Protein AF-A0A6A3GG69-F1 (afdb_monomer)

Secondary structure (DSSP, 8-state):
-GGGPSPSSHHHHHHHHHHHHHTTSSPPPGGG---HHHHHHTTTTTTGGG-EEPPTTS-HHHHTTS-HHHHHHHHSSSSHHHHHHTT-EEEEEEGGGGGG--TTSTTT-----EEEEEEEETTTTEEEEEEEEETTT--EE-TTS-TT-

Mean predicted aligned error: 5.67 Å

Structure (mmCIF, N/CA/C/O backbone):
data_AF-A0A6A3GG69-F1
#
_entry.id   AF-A0A6A3GG69-F1
#
loop_
_atom_site.group_PDB
_atom_site.id
_atom_site.type_symbol
_atom_site.label_atom_id
_atom_site.label_alt_id
_atom_site.label_comp_id
_atom_site.label_asym_id
_atom_site.label_entity_id
_atom_site.label_seq_id
_atom_site.pdbx_PDB_ins_code
_atom_site.Cartn_x
_atom_site.Cartn_y
_atom_site.Cartn_z
_atom_site.occupancy
_atom_site.B_iso_or_equiv
_atom_site.auth_seq_id
_atom_site.auth_comp_id
_atom_site.auth_asym_id
_atom_site.auth_atom_id
_atom_site.pdbx_PDB_model_num
ATOM 1 N N . LEU A 1 1 ? 25.968 0.777 -24.032 1.00 45.31 1 LEU A N 1
ATOM 2 C CA . LEU A 1 1 ? 25.430 0.656 -22.654 1.00 45.31 1 LEU A CA 1
ATOM 3 C C . LEU A 1 1 ? 25.229 2.012 -21.958 1.00 45.31 1 LEU A C 1
ATOM 5 O O . LEU A 1 1 ? 24.221 2.155 -21.292 1.00 45.31 1 LEU A O 1
ATOM 9 N N . GLN A 1 2 ? 26.070 3.037 -22.176 1.00 42.53 2 GLN A N 1
ATOM 10 C CA . GLN A 1 2 ? 25.848 4.413 -21.663 1.00 42.53 2 GLN A CA 1
ATOM 11 C C . GLN A 1 2 ? 24.653 5.183 -22.273 1.00 42.53 2 GLN A C 1
ATOM 13 O O . GLN A 1 2 ? 24.274 6.223 -21.748 1.00 42.53 2 GLN A O 1
ATOM 18 N N . ALA A 1 3 ? 24.038 4.688 -23.352 1.00 46.94 3 ALA A N 1
ATOM 19 C CA . ALA A 1 3 ? 22.845 5.300 -23.953 1.00 46.94 3 ALA A CA 1
ATOM 20 C C . ALA A 1 3 ? 21.539 5.009 -23.180 1.00 46.94 3 ALA A C 1
ATOM 22 O O . ALA A 1 3 ? 20.493 5.532 -23.542 1.00 46.94 3 ALA A O 1
ATOM 23 N N . LEU A 1 4 ? 21.606 4.190 -22.124 1.00 54.34 4 LEU A N 1
ATOM 24 C CA . LEU A 1 4 ? 20.486 3.829 -21.246 1.00 54.34 4 LEU A CA 1
ATOM 25 C C . LEU A 1 4 ? 20.589 4.558 -19.888 1.00 54.34 4 LEU A C 1
ATOM 27 O O . LEU A 1 4 ? 20.236 4.003 -18.851 1.00 54.34 4 LEU A O 1
ATOM 31 N N . GLY A 1 5 ? 21.157 5.776 -19.883 1.00 54.53 5 GLY A N 1
ATOM 32 C CA . GLY A 1 5 ? 21.092 6.699 -18.737 1.00 54.53 5 GLY A CA 1
ATOM 33 C C . GLY A 1 5 ? 19.635 6.989 -18.343 1.00 54.53 5 GLY A C 1
ATOM 34 O O . GLY A 1 5 ? 18.747 6.727 -19.153 1.00 54.53 5 GLY A O 1
ATOM 35 N N . PRO A 1 6 ? 19.380 7.474 -17.111 1.00 70.31 6 PRO A N 1
ATOM 36 C CA . PRO A 1 6 ? 18.169 7.163 -16.355 1.00 70.31 6 PRO A CA 1
ATOM 37 C C . PRO A 1 6 ? 16.893 7.395 -17.162 1.00 70.31 6 PRO A C 1
ATOM 39 O O . PRO A 1 6 ? 16.750 8.415 -17.842 1.00 70.31 6 PRO A O 1
ATOM 42 N N . TYR A 1 7 ? 15.982 6.425 -17.070 1.00 80.25 7 TYR A N 1
ATOM 43 C CA . TYR A 1 7 ? 14.640 6.514 -17.632 1.00 80.25 7 TYR A CA 1
ATOM 44 C C . TYR A 1 7 ? 14.021 7.865 -17.258 1.00 80.25 7 TYR A C 1
ATOM 46 O O . TYR A 1 7 ? 14.054 8.271 -16.098 1.00 80.25 7 TYR A O 1
ATOM 54 N N . LYS A 1 8 ? 13.515 8.587 -18.260 1.00 85.06 8 LYS A N 1
ATOM 55 C CA . LYS A 1 8 ? 12.990 9.955 -18.097 1.00 85.06 8 LYS A CA 1
ATOM 56 C C . LYS A 1 8 ? 11.503 9.979 -17.763 1.00 85.06 8 LYS A C 1
ATOM 58 O O . LYS A 1 8 ? 10.974 11.025 -17.408 1.00 85.06 8 LYS A O 1
ATOM 63 N N . SER A 1 9 ? 10.843 8.842 -17.937 1.00 86.56 9 SER A N 1
ATOM 64 C CA . SER A 1 9 ? 9.427 8.641 -17.669 1.00 86.56 9 SER A CA 1
ATOM 65 C C . SER A 1 9 ? 9.131 7.157 -17.448 1.00 86.56 9 SER A C 1
ATOM 67 O O . SER A 1 9 ? 9.943 6.296 -17.821 1.00 86.56 9 SER A O 1
ATOM 69 N N . LEU A 1 10 ? 7.961 6.856 -16.884 1.00 84.31 10 LEU A N 1
ATOM 70 C CA . LEU A 1 10 ? 7.481 5.484 -16.715 1.00 84.31 10 LEU A CA 1
ATOM 71 C C . LEU A 1 10 ? 7.367 4.760 -18.066 1.00 84.31 10 LEU A C 1
ATOM 73 O O . LEU A 1 10 ? 7.748 3.599 -18.181 1.00 84.31 10 LEU A O 1
ATOM 77 N N . GLU A 1 11 ? 6.943 5.460 -19.117 1.00 87.00 11 GLU A N 1
ATOM 78 C CA . GLU A 1 11 ? 6.837 4.919 -20.477 1.00 87.00 11 GLU A CA 1
ATOM 79 C C . GLU A 1 11 ? 8.211 4.519 -21.018 1.00 87.00 11 GLU A C 1
ATOM 81 O O . GLU A 1 11 ? 8.370 3.442 -21.592 1.00 87.00 11 GLU A O 1
ATOM 86 N N . SER A 1 12 ? 9.237 5.349 -20.790 1.00 87.62 12 SER A N 1
ATOM 87 C CA . SER A 1 12 ? 10.602 5.023 -21.218 1.00 87.62 12 SER A CA 1
ATOM 88 C C . SER A 1 12 ? 11.175 3.804 -20.488 1.00 87.62 12 SER A C 1
ATOM 90 O O . SER A 1 12 ? 11.988 3.079 -21.059 1.00 87.62 12 SER A O 1
ATOM 92 N N . PHE A 1 13 ? 10.736 3.556 -19.249 1.00 86.56 13 PHE A N 1
ATOM 93 C CA . PHE A 1 13 ? 11.069 2.350 -18.492 1.00 86.56 13 PHE A CA 1
ATOM 94 C C . PHE A 1 13 ? 10.323 1.120 -19.024 1.00 86.56 13 PHE A C 1
ATOM 96 O O . PHE A 1 13 ? 10.926 0.061 -19.208 1.00 86.56 13 PHE A O 1
ATOM 103 N N . LYS A 1 14 ? 9.030 1.273 -19.333 1.00 88.56 14 LYS A N 1
ATOM 104 C CA . LYS A 1 14 ? 8.166 0.202 -19.841 1.00 88.56 14 LYS A CA 1
ATOM 105 C C . LYS A 1 14 ? 8.591 -0.305 -21.223 1.00 88.56 14 LYS A C 1
ATOM 107 O O . LYS A 1 14 ? 8.558 -1.510 -21.453 1.00 88.56 14 LYS A O 1
ATOM 112 N N . ALA A 1 15 ? 9.097 0.573 -22.091 1.00 87.69 15 ALA A N 1
ATOM 113 C CA . ALA A 1 15 ? 9.476 0.237 -23.468 1.00 87.69 15 ALA A CA 1
ATOM 114 C C . ALA A 1 15 ? 10.430 -0.970 -23.593 1.00 87.69 15 ALA A C 1
ATOM 116 O O . ALA A 1 15 ? 10.354 -1.731 -24.557 1.00 87.69 15 ALA A O 1
ATOM 117 N N . GLY A 1 16 ? 11.328 -1.167 -22.619 1.00 86.75 16 GLY A N 1
ATOM 118 C CA . GLY A 1 16 ? 12.214 -2.333 -22.599 1.00 86.75 16 GLY A CA 1
ATOM 119 C C . GLY A 1 16 ? 11.467 -3.651 -22.377 1.00 86.75 16 GLY A C 1
ATOM 120 O O . GLY A 1 16 ? 11.809 -4.658 -22.990 1.00 86.75 16 GLY A O 1
ATOM 121 N N . TYR A 1 17 ? 10.434 -3.640 -21.535 1.00 90.50 17 TYR A N 1
ATOM 122 C CA . TYR A 1 17 ? 9.596 -4.805 -21.269 1.00 90.50 17 TYR A CA 1
ATOM 123 C C . TYR A 1 17 ? 8.605 -5.064 -22.402 1.00 90.50 17 TYR A C 1
ATOM 125 O O . TYR A 1 17 ? 8.432 -6.221 -22.770 1.00 90.50 17 TYR A O 1
ATOM 133 N N . ASP A 1 18 ? 8.047 -4.015 -23.013 1.00 90.56 18 ASP A N 1
ATOM 134 C CA . ASP A 1 18 ? 7.172 -4.146 -24.187 1.00 90.56 18 ASP A CA 1
ATOM 135 C C . ASP A 1 18 ? 7.898 -4.862 -25.340 1.00 90.56 18 ASP A C 1
ATOM 137 O O . ASP A 1 18 ? 7.343 -5.741 -25.994 1.00 90.56 18 ASP A O 1
ATOM 141 N N . ALA A 1 19 ? 9.185 -4.560 -25.556 1.00 91.12 19 ALA A N 1
ATOM 142 C CA . ALA A 1 19 ? 9.990 -5.239 -26.572 1.00 91.12 19 ALA A CA 1
ATOM 143 C C . ALA A 1 19 ? 10.211 -6.736 -26.275 1.00 91.12 19 ALA A C 1
ATOM 145 O O . ALA A 1 19 ? 10.261 -7.547 -27.201 1.00 91.12 19 ALA A O 1
ATOM 146 N N . LEU A 1 20 ? 10.358 -7.109 -24.998 1.00 92.69 20 LEU A N 1
ATOM 147 C CA . LEU A 1 20 ? 10.515 -8.506 -24.579 1.00 92.69 20 LEU A CA 1
ATOM 148 C C . LEU A 1 20 ? 9.192 -9.276 -24.675 1.00 92.69 20 LEU A C 1
ATOM 150 O O . LEU A 1 20 ? 9.190 -10.431 -25.101 1.00 92.69 20 LEU A O 1
ATOM 154 N N . GLU A 1 21 ? 8.085 -8.631 -24.313 1.00 94.12 21 GLU A N 1
ATOM 155 C CA . GLU A 1 21 ? 6.732 -9.178 -24.422 1.00 94.12 21 GLU A CA 1
ATOM 156 C C . GLU A 1 21 ? 6.342 -9.403 -25.888 1.00 94.12 21 GLU A C 1
ATOM 158 O O . GLU A 1 21 ? 5.977 -10.515 -26.263 1.00 94.12 21 GLU A O 1
ATOM 163 N N . SER A 1 22 ? 6.587 -8.421 -26.760 1.00 93.38 22 SER A N 1
ATOM 164 C CA . SER A 1 22 ? 6.353 -8.546 -28.205 1.00 93.38 22 SER A CA 1
ATOM 165 C C . SER A 1 22 ? 7.219 -9.624 -28.873 1.00 93.38 22 SER A C 1
ATOM 167 O O . SER A 1 22 ? 6.849 -10.169 -29.913 1.00 93.38 22 SER A O 1
ATOM 169 N N . ALA A 1 23 ? 8.371 -9.956 -28.283 1.00 95.50 23 ALA A N 1
ATOM 170 C CA . ALA A 1 23 ? 9.219 -11.067 -28.713 1.00 95.50 23 ALA A CA 1
ATOM 171 C C . ALA A 1 23 ? 8.781 -12.433 -28.141 1.00 95.50 23 ALA A C 1
ATOM 173 O O . ALA A 1 23 ? 9.420 -13.445 -28.432 1.00 95.50 23 ALA A O 1
ATOM 174 N N . GLY A 1 24 ? 7.721 -12.475 -27.326 1.00 95.06 24 GLY A N 1
ATOM 175 C CA . GLY A 1 24 ? 7.209 -13.683 -26.676 1.00 95.06 24 GLY A CA 1
ATOM 176 C C . GLY A 1 24 ? 8.134 -14.244 -25.594 1.00 95.06 24 GLY A C 1
ATOM 177 O O . GLY A 1 24 ? 8.093 -15.442 -25.319 1.00 95.06 24 GLY A O 1
ATOM 178 N N . LEU A 1 25 ? 9.015 -13.415 -25.022 1.00 95.44 25 LEU A N 1
ATOM 179 C CA . LEU A 1 25 ? 10.011 -13.856 -24.039 1.00 95.44 25 LEU A CA 1
ATOM 180 C C . LEU A 1 25 ? 9.502 -13.783 -22.599 1.00 95.44 25 LEU A C 1
ATOM 182 O O . LEU A 1 25 ? 9.971 -14.543 -21.752 1.00 95.44 25 LEU A O 1
ATOM 186 N N . ILE A 1 26 ? 8.585 -12.858 -22.320 1.00 93.06 26 ILE A N 1
ATOM 187 C CA . ILE A 1 26 ? 7.971 -12.648 -21.006 1.00 93.06 26 ILE A CA 1
ATOM 188 C C . ILE A 1 26 ? 6.504 -12.252 -21.173 1.00 93.06 26 ILE A C 1
ATOM 190 O O . ILE A 1 26 ? 6.129 -11.705 -22.207 1.00 93.06 26 ILE A O 1
ATOM 194 N N . ASP A 1 27 ? 5.711 -12.446 -20.123 1.00 91.38 27 ASP A N 1
ATOM 195 C CA . ASP A 1 27 ? 4.413 -11.785 -19.991 1.00 91.38 27 ASP A CA 1
ATOM 196 C C . ASP A 1 27 ? 4.592 -10.330 -19.531 1.00 91.38 27 ASP A C 1
ATOM 198 O O . ASP A 1 27 ? 5.618 -9.971 -18.937 1.00 91.38 27 ASP A O 1
ATOM 202 N N . THR A 1 28 ? 3.568 -9.495 -19.744 1.00 88.12 28 THR A N 1
ATOM 203 C CA . THR A 1 28 ? 3.545 -8.127 -19.206 1.00 88.12 28 THR A CA 1
ATOM 204 C C . THR A 1 28 ? 3.681 -8.171 -17.676 1.00 88.12 28 THR A C 1
ATOM 206 O O . THR A 1 28 ? 2.841 -8.780 -17.006 1.00 88.12 28 THR A O 1
ATOM 209 N N . PRO A 1 29 ? 4.704 -7.523 -17.083 1.00 88.19 29 PRO A N 1
ATOM 210 C CA . PRO A 1 29 ? 4.850 -7.475 -15.635 1.00 88.19 29 PRO A CA 1
ATOM 211 C C . PRO A 1 29 ? 3.620 -6.875 -14.953 1.00 88.19 29 PRO A C 1
ATOM 213 O O . PRO A 1 29 ? 3.231 -5.746 -15.249 1.00 88.19 29 PRO A O 1
ATOM 216 N N . GLN A 1 30 ? 3.078 -7.583 -13.957 1.00 85.88 30 GLN A N 1
ATOM 217 C CA . GLN A 1 30 ? 1.968 -7.086 -13.130 1.00 85.88 30 GLN A CA 1
ATOM 218 C C . GLN A 1 30 ? 2.277 -5.731 -12.480 1.00 85.88 30 GLN A C 1
ATOM 220 O O . GLN A 1 30 ? 1.373 -4.951 -12.235 1.00 85.88 30 GLN A O 1
ATOM 225 N N . ALA A 1 31 ? 3.552 -5.411 -12.243 1.00 84.38 31 ALA A N 1
ATOM 226 C CA . ALA A 1 31 ? 3.969 -4.130 -11.675 1.00 84.38 31 ALA A CA 1
ATOM 227 C C . ALA A 1 31 ? 3.695 -2.905 -12.575 1.00 84.38 31 ALA A C 1
ATOM 229 O O . ALA A 1 31 ? 3.930 -1.789 -12.129 1.00 84.38 31 ALA A O 1
ATOM 230 N N . PHE A 1 32 ? 3.254 -3.091 -13.826 1.00 88.50 32 PHE A N 1
ATOM 231 C CA . PHE A 1 32 ? 2.808 -1.992 -14.693 1.00 88.50 32 PHE A CA 1
ATOM 232 C C . PHE A 1 32 ? 1.321 -1.674 -14.583 1.00 88.50 32 PHE A C 1
ATOM 234 O O . PHE A 1 32 ? 0.880 -0.667 -15.136 1.00 88.50 32 PHE A O 1
ATOM 241 N N . ASP A 1 33 ? 0.554 -2.520 -13.903 1.00 90.19 33 ASP A N 1
ATOM 242 C CA . ASP A 1 33 ? -0.796 -2.187 -13.488 1.00 90.19 33 ASP A CA 1
ATOM 243 C C . ASP A 1 33 ? -0.711 -1.445 -12.146 1.00 90.19 33 ASP A C 1
ATOM 245 O O . ASP A 1 33 ? -0.458 -2.039 -11.095 1.00 90.19 33 ASP A O 1
ATOM 249 N N . ASN A 1 34 ? -0.871 -0.123 -12.212 1.00 88.44 34 ASN A N 1
ATOM 250 C CA . ASN A 1 34 ? -0.765 0.777 -11.064 1.00 88.44 34 ASN A CA 1
ATOM 251 C C . ASN A 1 34 ? -2.068 0.858 -10.247 1.00 88.44 34 ASN A C 1
ATOM 253 O O . ASN A 1 34 ? -2.202 1.761 -9.426 1.00 88.44 34 ASN A O 1
ATOM 257 N N . SER A 1 35 ? -3.037 -0.028 -10.491 1.00 94.06 35 SER A N 1
ATOM 258 C CA . SER A 1 35 ? -4.278 -0.070 -9.721 1.00 94.06 35 SER A CA 1
ATOM 259 C C . SER A 1 35 ? -4.060 -0.580 -8.293 1.00 94.06 35 SER A C 1
ATOM 261 O O . SER A 1 35 ? -3.203 -1.434 -8.026 1.00 94.06 35 SER A O 1
ATOM 263 N N . ASP A 1 36 ? -4.888 -0.085 -7.375 1.00 95.12 36 ASP A N 1
ATOM 264 C CA . ASP A 1 36 ? -4.945 -0.548 -5.988 1.00 95.12 36 ASP A CA 1
ATOM 265 C C . ASP A 1 36 ? -5.326 -2.034 -5.919 1.00 95.12 36 ASP A C 1
ATOM 267 O O . ASP A 1 36 ? -4.780 -2.796 -5.117 1.00 95.12 36 ASP A O 1
ATOM 271 N N . GLU A 1 37 ? -6.211 -2.470 -6.814 1.00 95.31 37 GLU A N 1
ATOM 272 C CA . GLU A 1 37 ? -6.658 -3.849 -6.963 1.00 95.31 37 GLU A CA 1
ATOM 273 C C . GLU A 1 37 ? -5.492 -4.784 -7.282 1.00 95.31 37 GLU A C 1
ATOM 275 O O . GLU A 1 37 ? -5.298 -5.802 -6.608 1.00 95.31 37 GLU A O 1
ATOM 280 N N . ASN A 1 38 ? -4.674 -4.435 -8.279 1.00 94.06 38 ASN A N 1
ATOM 281 C CA . ASN A 1 38 ? -3.494 -5.219 -8.617 1.00 94.06 38 ASN A CA 1
ATOM 282 C C . ASN A 1 38 ? -2.451 -5.160 -7.495 1.00 94.06 38 ASN A C 1
ATOM 284 O O . ASN A 1 38 ? -1.901 -6.195 -7.104 1.00 94.06 38 ASN A O 1
ATOM 288 N N . PHE A 1 39 ? -2.220 -3.980 -6.910 1.00 93.44 39 PHE A N 1
ATOM 289 C CA . PHE A 1 39 ? -1.302 -3.828 -5.786 1.00 93.44 39 PHE A CA 1
ATOM 290 C C . PHE A 1 39 ? -1.688 -4.754 -4.624 1.00 93.44 39 PHE A C 1
ATOM 292 O O . PHE A 1 39 ? -0.837 -5.486 -4.104 1.00 93.44 39 PHE A O 1
ATOM 299 N N . GLY A 1 40 ? -2.961 -4.799 -4.241 1.00 94.12 40 GLY A N 1
ATOM 300 C CA . GLY A 1 40 ? -3.465 -5.724 -3.234 1.00 94.12 40 GLY A CA 1
ATOM 301 C C . GLY A 1 40 ? -3.373 -7.194 -3.662 1.00 94.12 40 GLY A C 1
ATOM 302 O O . GLY A 1 40 ? -2.829 -8.016 -2.918 1.00 94.12 40 GLY A O 1
ATOM 303 N N . ALA A 1 41 ? -3.772 -7.540 -4.889 1.00 92.44 41 ALA A N 1
ATOM 304 C CA . ALA A 1 41 ? -3.699 -8.908 -5.415 1.00 92.44 41 ALA A CA 1
ATOM 305 C C . ALA A 1 41 ? -2.270 -9.486 -5.406 1.00 92.44 41 ALA A C 1
ATOM 307 O O . ALA A 1 41 ? -2.063 -10.663 -5.085 1.00 92.44 41 ALA A O 1
ATOM 308 N N . MET A 1 42 ? -1.248 -8.659 -5.654 1.00 91.06 42 MET A N 1
ATOM 309 C CA . MET A 1 42 ? 0.158 -9.076 -5.574 1.00 91.06 42 MET A CA 1
ATOM 310 C C . MET A 1 42 ? 0.562 -9.596 -4.179 1.00 91.06 42 MET A C 1
ATOM 312 O O . MET A 1 42 ? 1.532 -10.358 -4.072 1.00 91.06 42 MET A O 1
ATOM 316 N N . ARG A 1 43 ? -0.170 -9.232 -3.112 1.00 91.25 43 ARG A N 1
ATOM 317 C CA . ARG A 1 43 ? 0.032 -9.739 -1.739 1.00 91.25 43 ARG A CA 1
ATOM 318 C C . ARG A 1 43 ? -0.623 -11.089 -1.492 1.00 91.25 43 ARG A C 1
ATOM 320 O O . ARG A 1 43 ? -0.333 -11.698 -0.475 1.00 91.25 43 ARG A O 1
ATOM 327 N N . LEU A 1 44 ? -1.462 -11.578 -2.393 1.00 88.38 44 LEU A N 1
ATOM 328 C CA . LEU A 1 44 ? -2.020 -12.928 -2.315 1.00 88.38 44 LEU A CA 1
ATOM 329 C C . LEU A 1 44 ? -1.248 -13.913 -3.201 1.00 88.38 44 LEU A C 1
ATOM 331 O O . LEU A 1 44 ? -1.237 -15.109 -2.929 1.00 88.38 44 LEU A O 1
ATOM 335 N N . GLY A 1 45 ? -0.568 -13.408 -4.234 1.00 82.62 45 GLY A N 1
ATOM 336 C CA . GLY A 1 45 ? 0.289 -14.195 -5.118 1.00 82.62 45 GLY A CA 1
ATOM 337 C C . GLY A 1 45 ? 1.774 -14.101 -4.760 1.00 82.62 45 GLY A C 1
ATOM 338 O O . GLY A 1 45 ? 2.247 -14.631 -3.756 1.00 82.62 45 GLY A O 1
ATOM 339 N N . ILE A 1 46 ? 2.526 -13.410 -5.620 1.00 69.12 46 ILE A N 1
ATOM 340 C CA . ILE A 1 46 ? 3.999 -13.422 -5.680 1.00 69.12 46 ILE A CA 1
ATOM 341 C C . ILE A 1 46 ? 4.662 -12.959 -4.364 1.00 69.12 46 ILE A C 1
ATOM 343 O O . ILE A 1 46 ? 5.785 -13.366 -4.065 1.00 69.12 46 ILE A O 1
ATOM 347 N N . ARG A 1 47 ? 3.988 -12.126 -3.553 1.00 66.94 47 ARG A N 1
ATOM 348 C CA . ARG A 1 47 ? 4.541 -11.520 -2.323 1.00 66.94 47 ARG A CA 1
ATOM 349 C C . ARG A 1 47 ? 3.818 -11.933 -1.031 1.00 66.94 47 ARG A C 1
ATOM 351 O O . ARG A 1 47 ? 3.999 -11.279 -0.003 1.00 66.94 47 ARG A O 1
ATOM 358 N N . GLY A 1 48 ? 3.002 -12.991 -1.053 1.00 62.31 48 GLY A N 1
ATOM 359 C CA . GLY A 1 48 ? 2.028 -13.262 0.015 1.00 62.31 48 GLY A CA 1
ATOM 360 C C . GLY A 1 48 ? 2.511 -13.882 1.321 1.00 62.31 48 GLY A C 1
ATOM 361 O O . GLY 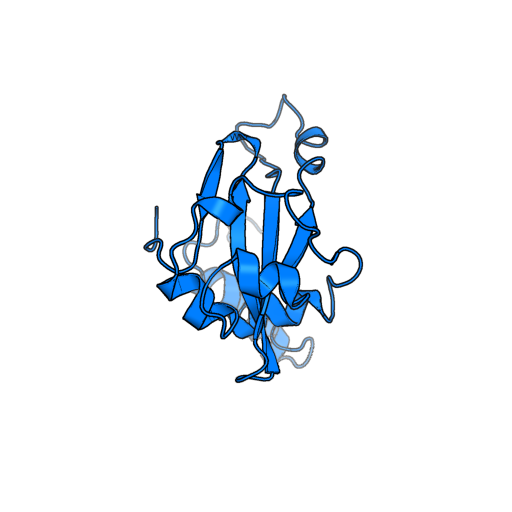A 1 48 ? 1.730 -14.019 2.257 1.00 62.31 48 GLY A O 1
ATOM 362 N N . TYR A 1 49 ? 3.800 -14.178 1.469 1.00 67.25 49 TYR A N 1
ATOM 363 C CA . TYR A 1 49 ? 4.307 -14.898 2.647 1.00 67.25 49 TYR A CA 1
ATOM 364 C C . TYR A 1 49 ? 4.391 -14.080 3.950 1.00 67.25 49 TYR A C 1
ATOM 366 O O . TYR A 1 49 ? 4.872 -14.595 4.958 1.00 67.25 49 TYR A O 1
ATOM 374 N N . LYS A 1 50 ? 3.982 -12.804 3.953 1.00 82.00 50 LYS A N 1
ATOM 375 C CA . LYS A 1 50 ? 4.114 -11.907 5.118 1.00 82.00 50 LYS A CA 1
ATOM 376 C C . LYS A 1 50 ? 2.828 -11.203 5.544 1.00 82.00 50 LYS A C 1
ATOM 378 O O . LYS A 1 50 ? 2.889 -10.363 6.437 1.00 82.00 50 LYS A O 1
ATOM 383 N N . LEU A 1 51 ? 1.692 -11.524 4.926 1.00 91.81 51 LEU A N 1
ATOM 384 C CA . LEU A 1 51 ? 0.417 -10.931 5.311 1.00 91.81 51 LEU A CA 1
ATOM 385 C C . LEU A 1 51 ? -0.041 -11.527 6.652 1.00 91.81 51 LEU A C 1
ATOM 387 O O . LEU A 1 51 ? -0.123 -12.747 6.795 1.00 91.81 51 LEU A O 1
ATOM 391 N N . LYS A 1 52 ? -0.300 -10.674 7.643 1.00 94.94 52 LYS A N 1
ATOM 392 C CA . LYS A 1 52 ? -0.784 -11.069 8.972 1.00 94.94 52 LYS A CA 1
ATOM 393 C C . LYS A 1 52 ? -2.088 -10.358 9.275 1.00 94.94 52 LYS A C 1
ATOM 395 O O . LYS A 1 52 ? -2.255 -9.210 8.889 1.00 94.94 52 LYS A O 1
ATOM 400 N N . LEU A 1 53 ? -2.990 -11.032 9.975 1.00 96.62 53 LEU A N 1
ATOM 401 C CA . LEU A 1 53 ? -4.206 -10.408 10.479 1.00 96.62 53 LEU A CA 1
ATOM 402 C C . LEU A 1 53 ? -3.852 -9.385 11.567 1.00 96.62 53 LEU A C 1
ATOM 404 O O . LEU A 1 53 ? -3.051 -9.694 12.451 1.00 96.62 53 LEU A O 1
ATOM 408 N N . VAL A 1 54 ? -4.447 -8.196 11.500 1.00 97.75 54 VAL A N 1
ATOM 409 C CA . VAL A 1 54 ? -4.307 -7.162 12.531 1.00 97.75 54 VAL A CA 1
ATOM 410 C C . VAL A 1 54 ? -5.216 -7.487 13.711 1.00 97.75 54 VAL A C 1
ATOM 412 O O . VAL A 1 54 ? -6.410 -7.732 13.538 1.00 97.75 54 VAL A O 1
ATOM 415 N N . ASN A 1 55 ? -4.655 -7.460 14.921 1.00 94.88 55 ASN A N 1
ATOM 416 C CA . ASN A 1 55 ? -5.430 -7.602 16.148 1.00 94.88 55 ASN A CA 1
ATOM 417 C C . ASN A 1 55 ? -5.840 -6.237 16.710 1.00 94.88 55 ASN A C 1
ATOM 419 O O . ASN A 1 55 ? -5.231 -5.204 16.426 1.00 94.88 55 ASN A O 1
ATOM 423 N N . SER A 1 56 ? -6.866 -6.245 17.562 1.00 92.38 56 SER A N 1
ATOM 424 C CA . SER A 1 56 ? -7.334 -5.040 18.250 1.00 92.38 56 SER A CA 1
ATOM 425 C C . SER A 1 56 ? -6.185 -4.336 18.982 1.00 92.38 56 SER A C 1
ATOM 427 O O . SER A 1 56 ? -5.447 -4.973 19.737 1.00 92.38 56 SER A O 1
ATOM 429 N N . ARG A 1 57 ? -6.068 -3.016 18.774 1.00 87.06 57 ARG A N 1
ATOM 430 C CA . ARG A 1 57 ? -5.082 -2.110 19.401 1.00 87.06 57 ARG A CA 1
ATOM 431 C C . ARG A 1 57 ? -3.610 -2.366 19.059 1.00 87.06 57 ARG A C 1
ATOM 433 O O . ARG A 1 57 ? -2.743 -1.726 19.642 1.00 87.06 57 ARG A O 1
ATOM 440 N N . GLU A 1 58 ? -3.306 -3.277 18.136 1.00 91.56 58 GLU A N 1
ATOM 441 C CA . GLU A 1 58 ? -1.918 -3.567 17.747 1.00 91.56 58 GLU A CA 1
ATOM 442 C C . GLU A 1 58 ? -1.298 -2.417 16.933 1.00 91.56 58 GLU A C 1
ATOM 444 O O . GLU A 1 58 ? -0.116 -2.121 17.079 1.00 91.56 58 GLU A O 1
ATOM 449 N N . TRP A 1 59 ? -2.116 -1.738 16.122 1.00 95.38 59 TRP A N 1
ATOM 450 C CA . TRP A 1 59 ? -1.677 -0.758 15.124 1.00 95.38 59 TRP A CA 1
ATOM 451 C C . TRP A 1 59 ? -2.466 0.556 15.193 1.00 95.38 59 TRP A C 1
ATOM 453 O O . TRP A 1 59 ? -2.797 1.128 14.159 1.00 95.38 59 TRP A O 1
ATOM 463 N N . SER A 1 60 ? -2.758 1.034 16.412 1.00 94.00 60 SER A N 1
ATOM 464 C CA . SER A 1 60 ? -3.499 2.289 16.642 1.00 94.00 60 SER A CA 1
ATOM 465 C C . SER A 1 60 ? -2.965 3.467 15.824 1.00 94.00 60 SER A C 1
ATOM 467 O O . SER A 1 60 ? -3.727 4.246 15.270 1.00 94.00 60 SER A O 1
ATOM 469 N N . ASP A 1 61 ? -1.646 3.563 15.682 1.00 92.81 61 ASP A N 1
ATOM 470 C CA . ASP A 1 61 ? -1.013 4.429 14.692 1.00 92.81 61 ASP A CA 1
ATOM 471 C C . ASP A 1 61 ? -0.483 3.551 13.533 1.00 92.81 61 ASP A C 1
ATOM 473 O O . ASP A 1 61 ? 0.401 2.715 13.773 1.00 92.81 61 ASP A O 1
ATOM 477 N N . PRO A 1 62 ? -0.986 3.707 12.290 1.00 95.19 62 PRO A N 1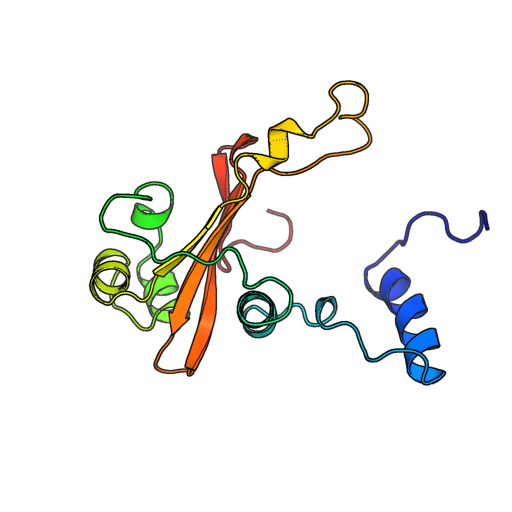
ATOM 478 C CA . PRO A 1 62 ? -1.817 4.824 11.818 1.00 95.19 62 PRO A CA 1
ATOM 479 C C . PRO A 1 62 ? -3.333 4.562 11.791 1.00 95.19 62 PRO A C 1
ATOM 481 O O . PRO A 1 62 ? -4.088 5.452 11.400 1.00 95.19 62 PRO A O 1
ATOM 484 N N . LEU A 1 63 ? -3.794 3.359 12.145 1.00 97.25 63 LEU A N 1
ATOM 485 C CA . LEU A 1 63 ? -5.152 2.912 11.813 1.00 97.25 63 LEU A CA 1
ATOM 486 C C . LEU A 1 63 ? -6.263 3.765 12.442 1.00 97.25 63 LEU A C 1
ATOM 488 O O . LEU A 1 63 ? -7.246 4.052 11.765 1.00 97.25 63 LEU A O 1
ATOM 492 N N . ASP A 1 64 ? -6.089 4.236 13.677 1.00 95.12 64 ASP A N 1
ATOM 493 C CA . ASP A 1 64 ? -7.103 5.017 14.403 1.00 95.12 64 ASP A CA 1
ATOM 494 C C . ASP A 1 64 ? -7.291 6.430 13.811 1.00 95.12 64 ASP A C 1
ATOM 496 O O . ASP A 1 64 ? -8.227 7.140 14.177 1.00 95.12 64 ASP A O 1
ATOM 500 N N . SER A 1 65 ? -6.395 6.858 12.912 1.00 94.25 65 SER A N 1
ATOM 501 C CA . SER A 1 65 ? -6.435 8.172 12.255 1.00 94.25 65 SER A CA 1
ATOM 502 C C . SER A 1 65 ? -7.092 8.161 10.873 1.00 94.25 65 SER A C 1
ATOM 504 O O . SER A 1 65 ? -7.308 9.225 10.293 1.00 94.25 65 SER A O 1
ATOM 506 N N . LEU A 1 66 ? -7.409 6.975 10.344 1.00 96.62 66 LEU A N 1
ATOM 507 C CA . LEU A 1 66 ? -8.021 6.831 9.027 1.00 96.62 66 LEU A CA 1
ATOM 508 C C . LEU A 1 66 ? -9.459 7.353 9.040 1.00 96.62 66 LEU A C 1
ATOM 510 O O . LEU A 1 66 ? -10.209 7.129 9.989 1.00 96.62 66 LEU A O 1
ATOM 514 N N . CYS A 1 67 ? -9.854 8.036 7.968 1.00 96.62 67 CYS A N 1
ATOM 515 C CA . CYS A 1 67 ? -11.212 8.537 7.833 1.00 96.62 67 CYS A CA 1
ATOM 516 C C . CYS A 1 67 ? -12.200 7.386 7.552 1.00 96.62 67 CYS A C 1
ATOM 518 O O . CYS A 1 67 ? -11.889 6.416 6.854 1.00 96.62 67 CYS A O 1
ATOM 520 N N . ASP A 1 68 ? -13.427 7.509 8.062 1.00 97.44 68 ASP A N 1
ATOM 521 C CA . ASP A 1 68 ? -14.457 6.478 7.877 1.00 97.44 68 ASP A CA 1
ATOM 522 C C . ASP A 1 68 ? -14.841 6.291 6.397 1.00 97.44 68 ASP A C 1
ATOM 524 O O . ASP A 1 68 ? -15.233 5.196 6.001 1.00 97.44 68 ASP A O 1
ATOM 528 N N . SER A 1 69 ? -14.705 7.325 5.552 1.00 97.38 69 SER A N 1
ATOM 529 C CA . SER A 1 69 ? -14.964 7.222 4.107 1.00 97.38 69 SER A CA 1
ATOM 530 C C . SER A 1 69 ? -13.977 6.296 3.405 1.00 97.38 69 SER A C 1
ATOM 532 O O . SER A 1 69 ? -14.405 5.431 2.639 1.00 97.38 69 SER A O 1
ATOM 534 N N . LEU A 1 70 ? -12.683 6.429 3.706 1.00 97.88 70 LEU A N 1
ATOM 535 C CA . LEU A 1 70 ? -11.644 5.539 3.196 1.00 97.88 70 LEU A CA 1
ATOM 536 C C . LEU A 1 70 ? -11.884 4.109 3.675 1.00 97.88 70 LEU A C 1
ATOM 538 O O . LEU A 1 70 ? -11.808 3.170 2.886 1.00 97.88 70 LEU A O 1
ATOM 542 N N . VAL A 1 71 ? -12.206 3.930 4.958 1.00 98.12 71 VAL A N 1
ATOM 543 C CA . VAL A 1 71 ? -12.474 2.598 5.514 1.00 98.12 71 VAL A CA 1
ATOM 544 C C . VAL A 1 71 ? -13.697 1.970 4.849 1.00 98.12 71 VAL A C 1
ATOM 546 O O . VAL A 1 71 ? -13.653 0.801 4.473 1.00 98.12 71 VAL A O 1
ATOM 549 N N . LEU A 1 72 ? -14.768 2.732 4.635 1.00 98.06 72 LEU A N 1
ATOM 550 C CA . LEU A 1 72 ? -15.945 2.239 3.930 1.00 98.06 72 LEU A CA 1
ATOM 551 C C . LEU A 1 72 ? -15.603 1.800 2.506 1.00 98.06 72 LEU A C 1
ATOM 553 O O . LEU A 1 72 ? -16.014 0.719 2.090 1.00 98.06 72 LEU A O 1
ATOM 557 N N . GLU A 1 73 ? -14.822 2.595 1.780 1.00 97.62 73 GLU A N 1
ATOM 558 C CA . GLU A 1 7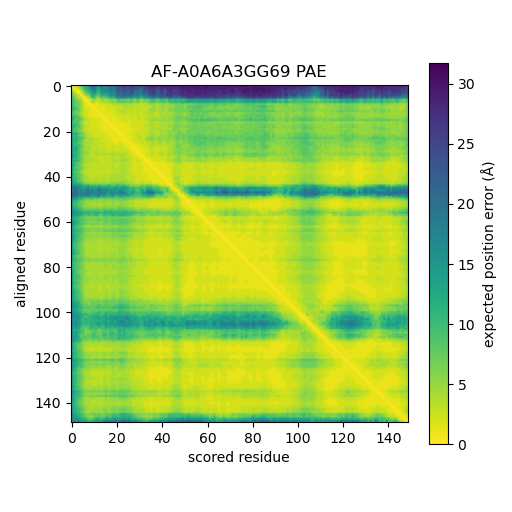3 ? -14.413 2.267 0.417 1.00 97.62 73 GLU A CA 1
ATOM 559 C C . GLU A 1 73 ? -13.510 1.023 0.365 1.00 97.62 73 GLU A C 1
ATOM 561 O O . GLU A 1 73 ? -13.745 0.113 -0.431 1.00 97.62 73 GLU A O 1
ATOM 566 N N . GLN A 1 74 ? -12.495 0.953 1.229 1.00 97.94 74 GLN A N 1
ATOM 567 C CA . GLN A 1 74 ? -11.465 -0.087 1.171 1.00 97.94 74 GLN A CA 1
ATOM 568 C C . GLN A 1 74 ? -11.861 -1.378 1.887 1.00 97.94 74 GLN A C 1
ATOM 570 O O . GLN A 1 74 ? -11.435 -2.453 1.477 1.00 97.94 74 GLN A O 1
ATOM 575 N N . CYS A 1 75 ? -12.682 -1.307 2.934 1.00 98.19 75 CYS A N 1
ATOM 576 C CA . CYS A 1 75 ? -13.061 -2.453 3.765 1.00 98.19 75 CYS A CA 1
ATOM 577 C C . CYS A 1 75 ? -14.522 -2.881 3.621 1.00 98.19 75 CYS A C 1
ATOM 579 O O . CYS A 1 75 ? -14.868 -3.973 4.083 1.00 98.19 75 CYS A O 1
ATOM 581 N N . ASN A 1 76 ? -15.383 -2.038 3.037 1.00 98.25 76 ASN A N 1
ATOM 582 C CA . ASN A 1 76 ? -16.838 -2.182 3.128 1.00 98.25 76 ASN A CA 1
ATOM 583 C C . ASN A 1 76 ? -17.306 -2.281 4.597 1.00 98.25 76 ASN A C 1
ATOM 585 O O . ASN A 1 76 ? -18.018 -3.205 4.992 1.00 98.25 76 ASN A O 1
ATOM 589 N N . GLU A 1 77 ? -16.828 -1.353 5.431 1.00 98.25 77 GLU A N 1
ATOM 590 C CA . GLU A 1 77 ? -17.107 -1.285 6.870 1.00 98.25 77 GLU A CA 1
ATOM 591 C C . GLU A 1 77 ? -17.305 0.159 7.328 1.00 98.25 77 GLU A C 1
ATOM 593 O O . GLU A 1 77 ? -16.752 1.084 6.746 1.00 98.25 77 GLU A O 1
ATOM 598 N N . SER A 1 78 ? -18.073 0.367 8.398 1.00 97.25 78 SER A N 1
ATOM 599 C CA . SER A 1 78 ? -18.400 1.721 8.869 1.00 97.25 78 SER A CA 1
ATOM 600 C C . SER A 1 78 ? -17.266 2.431 9.610 1.00 97.25 78 SER A C 1
ATOM 602 O O . SER A 1 78 ? -17.346 3.639 9.792 1.00 97.25 78 SER A O 1
ATOM 604 N N . SER A 1 79 ? -16.282 1.688 10.120 1.00 97.81 79 SER A N 1
ATOM 605 C CA . SER A 1 79 ? -15.141 2.227 10.864 1.00 97.81 79 SER A CA 1
ATOM 606 C C . SER A 1 79 ? -13.996 1.219 10.922 1.00 97.81 79 SER A C 1
ATOM 608 O O . SER A 1 79 ? -14.188 0.017 10.695 1.00 97.81 79 SER A O 1
ATOM 610 N N . ILE A 1 80 ? -12.794 1.694 11.256 1.00 97.94 80 ILE A N 1
ATOM 611 C CA . ILE A 1 80 ? -11.608 0.834 11.347 1.00 97.94 80 ILE A CA 1
ATOM 612 C C . ILE A 1 80 ? -11.735 -0.216 12.458 1.00 97.94 80 ILE A C 1
ATOM 614 O O . ILE A 1 80 ? -11.375 -1.376 12.261 1.00 97.94 80 ILE A O 1
ATOM 618 N N . ASP A 1 81 ? -12.347 0.149 13.586 1.00 97.19 81 ASP A N 1
ATOM 619 C CA . ASP A 1 81 ? -12.643 -0.777 14.680 1.00 97.19 81 ASP A CA 1
ATOM 620 C C . ASP A 1 81 ? -13.568 -1.912 14.228 1.00 97.19 81 ASP A C 1
ATOM 622 O O . ASP A 1 81 ? -13.331 -3.076 14.563 1.00 97.19 81 ASP A O 1
ATOM 626 N N . ALA A 1 82 ? -14.600 -1.594 13.435 1.00 97.56 82 ALA A N 1
ATOM 627 C CA . ALA A 1 82 ? -15.506 -2.596 12.884 1.00 97.56 82 ALA A CA 1
ATOM 628 C C . ALA A 1 82 ? -14.750 -3.550 11.948 1.00 97.56 82 ALA A C 1
ATOM 630 O O . ALA A 1 82 ? -14.826 -4.768 12.125 1.00 97.56 82 ALA A O 1
ATOM 631 N N . ALA A 1 83 ? -13.931 -3.007 11.042 1.00 98.06 83 ALA A N 1
ATOM 632 C CA . ALA A 1 83 ? -13.110 -3.793 10.125 1.00 98.06 83 ALA A CA 1
ATOM 633 C C . ALA A 1 83 ? -12.119 -4.720 10.846 1.00 98.06 83 ALA A C 1
ATOM 635 O O . ALA A 1 83 ? -11.978 -5.887 10.468 1.00 98.06 83 ALA A O 1
ATOM 636 N N . ILE A 1 84 ? -11.462 -4.249 11.911 1.00 98.06 84 ILE A N 1
ATOM 637 C CA . ILE A 1 84 ? -10.570 -5.079 12.736 1.00 98.06 84 ILE A CA 1
ATOM 638 C C . ILE A 1 84 ? -11.373 -6.167 13.461 1.00 98.06 84 ILE A C 1
ATOM 640 O O . ILE A 1 84 ? -10.967 -7.332 13.462 1.00 98.06 84 ILE A O 1
ATOM 644 N N . SER A 1 85 ? -12.528 -5.820 14.041 1.00 97.44 85 SER A N 1
ATOM 645 C CA . SER A 1 85 ? -13.387 -6.775 14.757 1.00 97.44 85 SER A CA 1
ATOM 646 C C . SER A 1 85 ? -13.925 -7.887 13.850 1.00 97.44 85 SER A C 1
ATOM 648 O O . SER A 1 85 ? -14.034 -9.033 14.280 1.00 97.44 85 SER A O 1
ATOM 650 N N . ASN A 1 86 ? -14.168 -7.561 12.577 1.00 97.69 86 ASN A N 1
ATOM 651 C CA . ASN A 1 86 ? -14.619 -8.486 11.540 1.00 97.69 86 ASN A CA 1
ATOM 652 C C . ASN A 1 86 ? -13.459 -9.188 10.815 1.00 97.69 86 ASN A C 1
ATOM 654 O O . ASN A 1 86 ? -13.679 -9.853 9.804 1.00 97.69 86 ASN A O 1
ATOM 658 N N . HIS A 1 87 ? -12.225 -9.067 11.319 1.00 97.62 87 HIS A N 1
ATOM 659 C CA . HIS A 1 87 ? -11.032 -9.713 10.767 1.00 97.62 87 HIS A CA 1
ATOM 660 C C . HIS A 1 87 ? -10.748 -9.368 9.296 1.00 97.62 87 HIS A C 1
ATOM 662 O O . HIS A 1 87 ? -10.250 -10.201 8.535 1.00 97.62 87 HIS A O 1
ATOM 668 N N . LYS A 1 88 ? -11.054 -8.133 8.890 1.00 97.88 88 LYS A N 1
ATOM 669 C CA . LYS A 1 88 ? -10.837 -7.659 7.519 1.00 97.88 88 LYS A CA 1
ATOM 670 C C . LYS A 1 88 ? -9.490 -6.981 7.314 1.00 97.88 88 LYS A C 1
ATOM 672 O O . LYS A 1 88 ? -9.058 -6.880 6.172 1.00 97.88 88 LYS A O 1
ATOM 677 N N . VAL A 1 89 ? -8.825 -6.530 8.377 1.00 98.25 89 VAL A N 1
ATOM 678 C CA . VAL A 1 89 ? -7.586 -5.745 8.274 1.00 98.25 89 VAL A CA 1
ATOM 679 C C . VAL A 1 89 ? -6.353 -6.633 8.401 1.00 98.25 89 VAL A C 1
ATOM 681 O O . VAL A 1 89 ? -6.216 -7.426 9.334 1.00 98.25 89 VAL A O 1
ATOM 684 N N . PHE A 1 90 ? -5.422 -6.454 7.475 1.00 97.38 90 PHE A N 1
ATOM 685 C CA . PHE A 1 90 ? -4.171 -7.186 7.384 1.00 97.38 90 PHE A CA 1
ATOM 686 C C . PHE A 1 90 ? -2.977 -6.236 7.315 1.00 97.38 90 PHE A C 1
ATOM 688 O O . PHE A 1 90 ? -3.089 -5.114 6.831 1.00 97.38 90 PHE A O 1
ATOM 695 N N . VAL A 1 91 ? -1.811 -6.709 7.746 1.00 97.25 91 VAL A N 1
ATOM 696 C CA . VAL A 1 91 ? -0.554 -5.961 7.745 1.00 97.25 91 VAL A CA 1
ATOM 697 C C . VAL A 1 91 ? 0.564 -6.755 7.070 1.00 97.25 91 VAL A C 1
ATOM 699 O O . VAL A 1 91 ? 0.685 -7.972 7.238 1.00 97.25 91 VAL A O 1
ATOM 702 N N . GLN A 1 92 ? 1.405 -6.056 6.311 1.00 95.19 92 GLN A N 1
ATOM 703 C CA . GLN A 1 92 ? 2.740 -6.494 5.917 1.00 95.19 92 GLN A CA 1
ATOM 704 C C . GLN A 1 92 ? 3.776 -5.562 6.535 1.00 95.19 92 GLN A C 1
ATOM 706 O O . GLN A 1 92 ? 3.922 -4.408 6.130 1.00 95.19 92 GLN A O 1
ATOM 711 N N . ASP A 1 93 ? 4.514 -6.094 7.501 1.00 93.75 93 ASP A N 1
ATOM 712 C CA . ASP A 1 93 ? 5.517 -5.347 8.247 1.00 93.75 93 ASP A CA 1
ATOM 713 C C . ASP A 1 93 ? 6.922 -5.559 7.655 1.00 93.75 93 ASP A C 1
ATOM 715 O O . ASP A 1 93 ? 7.492 -6.659 7.689 1.00 93.75 93 ASP A O 1
ATOM 719 N N . PHE A 1 94 ? 7.471 -4.481 7.095 1.00 92.75 94 PHE A N 1
ATOM 720 C CA . PHE A 1 94 ? 8.848 -4.358 6.626 1.00 92.75 94 PHE A CA 1
ATOM 721 C C . PHE A 1 94 ? 9.616 -3.266 7.393 1.00 92.75 94 PHE A C 1
ATOM 723 O O . PHE A 1 94 ? 10.642 -2.781 6.913 1.00 92.75 94 PHE A O 1
ATOM 730 N N . SER A 1 95 ? 9.165 -2.903 8.598 1.00 92.25 95 SER A N 1
ATOM 731 C CA . SER A 1 95 ? 9.777 -1.876 9.455 1.00 92.25 95 SER A CA 1
ATOM 732 C C . SER A 1 95 ? 11.253 -2.150 9.772 1.00 92.25 95 SER A C 1
ATOM 734 O O . SER A 1 95 ? 12.052 -1.230 9.934 1.00 92.25 95 SER A O 1
ATOM 736 N N . THR A 1 96 ? 11.662 -3.419 9.795 1.00 90.56 96 THR A N 1
ATOM 737 C CA . THR A 1 96 ? 13.054 -3.791 10.069 1.00 90.56 96 THR A CA 1
ATOM 738 C C . THR A 1 96 ? 13.965 -3.656 8.852 1.00 90.56 96 THR A C 1
ATOM 740 O O . THR A 1 96 ? 15.175 -3.793 9.003 1.00 90.56 96 THR A O 1
ATOM 743 N N . LEU A 1 97 ? 13.442 -3.437 7.636 1.00 87.75 97 LEU A N 1
ATOM 744 C CA . LEU A 1 97 ? 14.281 -3.401 6.429 1.00 87.75 97 LEU A CA 1
ATOM 745 C C . LEU A 1 97 ? 15.226 -2.197 6.388 1.00 87.75 97 LEU A C 1
ATOM 747 O O . LEU A 1 97 ? 16.292 -2.301 5.781 1.00 87.75 97 LEU A O 1
ATOM 751 N N . GLY A 1 98 ? 14.888 -1.110 7.085 1.00 81.56 98 GLY A N 1
ATOM 752 C CA . GLY A 1 98 ? 15.740 0.078 7.180 1.00 81.56 98 GLY A CA 1
ATOM 753 C C . GLY A 1 98 ? 17.136 -0.229 7.733 1.00 81.56 98 GLY A C 1
ATOM 754 O O . GLY A 1 98 ? 18.106 0.412 7.334 1.00 81.56 98 GLY A O 1
ATOM 755 N N . GLN A 1 99 ? 17.278 -1.283 8.552 1.00 84.44 99 GLN A N 1
ATOM 756 C CA . GLN A 1 99 ? 18.568 -1.721 9.101 1.00 84.44 99 GLN A CA 1
ATOM 757 C C . GLN A 1 99 ? 19.579 -2.171 8.030 1.00 84.44 99 GLN A C 1
ATOM 759 O O . GLN A 1 99 ? 20.769 -2.274 8.314 1.00 84.44 99 GLN A O 1
ATOM 764 N N . TYR A 1 100 ? 19.113 -2.481 6.816 1.00 84.31 100 TYR A N 1
ATOM 765 C CA . TYR A 1 100 ? 19.966 -2.890 5.698 1.00 84.31 100 TYR A CA 1
ATOM 766 C C . TYR A 1 100 ? 20.463 -1.708 4.858 1.00 84.31 100 TYR A C 1
ATOM 768 O O . TYR A 1 100 ? 21.185 -1.915 3.881 1.00 84.31 100 TYR A O 1
ATOM 776 N N . THR A 1 101 ? 20.096 -0.476 5.215 1.00 81.25 101 THR A N 1
ATOM 777 C CA . THR A 1 101 ? 20.619 0.725 4.564 1.00 81.25 101 THR A CA 1
ATOM 778 C C . THR A 1 101 ? 22.087 0.918 4.941 1.00 81.25 101 THR A C 1
ATOM 780 O O . THR A 1 101 ? 22.420 1.130 6.105 1.00 81.25 101 THR A O 1
ATOM 783 N N . ASP A 1 102 ? 22.982 0.875 3.950 1.00 82.06 102 ASP A N 1
ATOM 784 C CA . ASP A 1 102 ? 24.390 1.226 4.149 1.00 82.06 102 ASP A CA 1
ATOM 785 C C . ASP A 1 102 ? 24.516 2.741 4.333 1.00 82.06 102 ASP A C 1
ATOM 787 O O . ASP A 1 102 ? 24.309 3.515 3.390 1.00 82.06 102 ASP A O 1
ATOM 791 N N . SER A 1 103 ? 24.900 3.149 5.545 1.00 79.88 103 SER A N 1
ATOM 792 C CA . SER A 1 103 ? 25.071 4.547 5.945 1.00 79.88 103 SER A CA 1
ATOM 793 C C . SER A 1 103 ? 26.022 5.331 5.038 1.00 79.88 103 SER A C 1
ATOM 795 O O . SER A 1 103 ? 25.900 6.549 4.942 1.00 79.88 103 SER A O 1
ATOM 797 N N . ASN A 1 104 ? 26.946 4.656 4.347 1.00 81.44 104 ASN A N 1
ATOM 798 C CA . ASN A 1 104 ? 27.907 5.289 3.441 1.00 81.44 104 ASN A CA 1
ATOM 799 C C . ASN A 1 104 ? 27.332 5.581 2.047 1.00 81.44 104 ASN A C 1
ATOM 801 O O . ASN A 1 104 ? 27.977 6.263 1.252 1.00 81.44 104 ASN A O 1
ATOM 805 N N . THR A 1 105 ? 26.143 5.058 1.726 1.00 79.81 105 THR A N 1
ATOM 806 C CA . THR A 1 105 ? 25.524 5.182 0.394 1.00 79.81 105 THR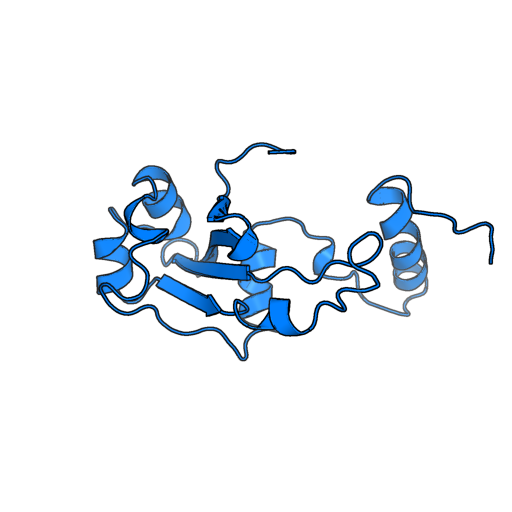 A CA 1
ATOM 807 C C . THR A 1 105 ? 24.168 5.874 0.408 1.00 79.81 105 THR A C 1
ATOM 809 O O . THR A 1 105 ? 23.540 5.971 -0.645 1.00 79.81 105 THR A O 1
ATOM 812 N N . THR A 1 106 ? 23.741 6.408 1.554 1.00 71.56 106 THR A N 1
ATOM 813 C CA . THR A 1 106 ? 22.422 7.035 1.776 1.00 71.56 106 THR A CA 1
ATOM 814 C C . THR A 1 106 ? 22.098 8.175 0.813 1.00 71.56 106 THR A C 1
ATOM 816 O O . THR A 1 106 ? 20.934 8.427 0.526 1.00 71.56 106 THR A O 1
ATOM 819 N N . THR A 1 107 ? 23.111 8.830 0.243 1.00 76.06 107 THR A N 1
ATOM 820 C CA . THR A 1 107 ? 22.951 9.865 -0.793 1.00 76.06 107 THR A CA 1
ATOM 821 C C . THR A 1 107 ? 22.629 9.309 -2.187 1.00 76.06 107 THR A C 1
ATOM 823 O O . THR A 1 107 ? 22.333 10.076 -3.098 1.00 76.06 107 THR A O 1
ATOM 826 N N . SER A 1 108 ? 22.708 7.988 -2.379 1.00 77.19 108 SER A N 1
ATOM 827 C CA . SER A 1 108 ? 22.569 7.308 -3.678 1.00 77.19 108 SER A CA 1
ATOM 828 C C . SER A 1 108 ? 21.683 6.057 -3.654 1.00 77.19 108 SER A C 1
ATOM 830 O O . SER A 1 108 ? 21.233 5.608 -4.708 1.00 77.19 108 SER A O 1
ATOM 832 N N . LYS A 1 109 ? 21.436 5.476 -2.474 1.00 79.81 109 LYS A N 1
ATOM 833 C CA . LYS A 1 109 ? 20.595 4.297 -2.262 1.00 79.81 109 LYS A CA 1
ATOM 834 C C . LYS A 1 109 ? 19.818 4.449 -0.962 1.00 79.81 109 LYS A C 1
ATOM 836 O O . LYS A 1 109 ? 20.383 4.833 0.057 1.00 79.81 109 LYS A O 1
ATOM 841 N N . TYR A 1 110 ? 18.544 4.084 -1.005 1.00 79.69 110 TYR A N 1
ATOM 842 C CA . TYR A 1 110 ? 17.648 4.112 0.143 1.00 79.69 110 TYR A CA 1
ATOM 843 C C . TYR A 1 110 ? 16.806 2.835 0.160 1.00 79.69 110 TYR A C 1
ATOM 845 O O . TYR A 1 110 ? 16.260 2.443 -0.873 1.00 79.69 110 TYR A O 1
ATOM 853 N N . ALA A 1 111 ? 16.737 2.171 1.315 1.00 82.75 111 ALA A N 1
ATOM 854 C CA . ALA A 1 111 ? 15.844 1.043 1.550 1.00 82.75 111 ALA A CA 1
ATOM 855 C C . ALA A 1 111 ? 14.780 1.485 2.565 1.00 82.75 111 ALA A C 1
ATOM 857 O O . ALA A 1 111 ? 15.097 1.600 3.750 1.00 82.75 111 ALA A O 1
ATOM 858 N N . PRO A 1 112 ? 13.540 1.761 2.126 1.00 81.00 112 PRO A N 1
ATOM 859 C CA . PRO A 1 112 ? 12.516 2.267 3.024 1.00 81.00 112 PRO A CA 1
ATOM 860 C C . PRO A 1 112 ? 12.078 1.187 4.015 1.00 81.00 112 PRO A C 1
ATOM 862 O O . PRO A 1 112 ? 11.894 0.020 3.651 1.00 81.00 112 PRO A O 1
ATOM 865 N N . ASN A 1 113 ? 11.867 1.582 5.268 1.00 90.38 113 ASN A N 1
ATOM 866 C CA . ASN A 1 113 ? 11.202 0.759 6.265 1.00 90.38 113 ASN A CA 1
ATOM 867 C C . ASN A 1 113 ? 9.699 1.045 6.274 1.00 90.38 113 ASN A C 1
ATOM 869 O O . ASN A 1 113 ? 9.226 2.074 6.747 1.00 90.38 113 ASN A O 1
ATOM 873 N N . VAL A 1 114 ? 8.934 0.113 5.721 1.00 93.94 114 VAL A N 1
ATOM 874 C CA . VAL A 1 114 ? 7.522 0.348 5.412 1.00 93.94 114 VAL A CA 1
ATOM 875 C C . VAL A 1 114 ? 6.639 -0.628 6.166 1.00 93.94 114 VAL A C 1
ATOM 877 O O . VAL A 1 114 ? 6.966 -1.808 6.278 1.00 93.94 114 VAL A O 1
ATOM 880 N N . VAL A 1 115 ? 5.489 -0.160 6.632 1.00 96.00 115 VAL A N 1
ATOM 881 C CA . VAL A 1 115 ? 4.396 -1.018 7.095 1.00 96.00 115 VAL A CA 1
ATOM 882 C C . VAL A 1 115 ? 3.190 -0.759 6.203 1.00 96.00 115 VAL A C 1
ATOM 884 O O . VAL A 1 115 ? 2.706 0.366 6.128 1.00 96.00 115 VAL A O 1
ATOM 887 N N . GLY A 1 116 ? 2.745 -1.785 5.480 1.00 96.38 116 GLY A N 1
ATOM 888 C CA . GLY A 1 116 ? 1.583 -1.701 4.595 1.00 96.38 116 GLY A CA 1
ATOM 889 C C . GLY A 1 116 ? 0.370 -2.378 5.217 1.00 96.38 116 GLY A C 1
ATOM 890 O O . GLY A 1 116 ? 0.470 -3.527 5.647 1.00 96.38 116 GLY A O 1
ATOM 891 N N . PHE A 1 117 ? -0.765 -1.696 5.219 1.00 98.00 117 PHE A N 1
ATOM 892 C CA . PHE A 1 117 ? -2.051 -2.193 5.689 1.00 98.00 117 PHE A CA 1
ATOM 893 C C . PHE A 1 117 ? -2.977 -2.447 4.508 1.00 98.00 117 PHE A C 1
ATOM 895 O O . PHE A 1 117 ? -2.987 -1.691 3.538 1.00 98.00 117 PHE A O 1
ATOM 902 N N . PHE A 1 118 ? -3.754 -3.516 4.599 1.00 97.75 118 PHE A N 1
ATOM 903 C CA . PHE A 1 118 ? -4.656 -3.978 3.555 1.00 97.75 118 PHE A CA 1
ATOM 904 C C . PHE A 1 118 ? -5.989 -4.374 4.169 1.00 97.75 118 PHE A C 1
ATOM 906 O O . PHE A 1 118 ? -6.030 -4.810 5.319 1.00 97.75 118 PHE A O 1
ATOM 913 N N . CYS A 1 119 ? -7.060 -4.278 3.394 1.00 97.94 119 CYS A N 1
ATOM 914 C CA . CYS A 1 119 ? -8.383 -4.680 3.821 1.00 97.94 119 CYS A CA 1
ATOM 915 C C . CYS A 1 119 ? -9.012 -5.672 2.851 1.00 97.94 119 CYS A C 1
ATOM 917 O O . CYS A 1 119 ? -8.931 -5.501 1.638 1.00 97.94 119 CYS A O 1
ATOM 919 N N . ASN A 1 120 ? -9.624 -6.727 3.382 1.00 97.81 120 ASN A N 1
ATOM 920 C CA . ASN A 1 120 ? -10.445 -7.635 2.594 1.00 97.81 120 ASN A CA 1
ATOM 921 C C . ASN A 1 120 ? -11.841 -7.028 2.423 1.00 97.81 120 ASN A C 1
ATOM 923 O O . ASN A 1 120 ? -12.662 -7.090 3.342 1.00 97.81 120 ASN A O 1
ATOM 927 N N . ASN A 1 121 ? -12.091 -6.444 1.255 1.00 98.19 121 ASN A N 1
ATOM 928 C CA . ASN A 1 121 ? -13.387 -5.909 0.876 1.00 98.19 121 ASN A CA 1
ATOM 929 C C . ASN A 1 121 ? -14.281 -7.054 0.384 1.00 98.19 121 ASN A C 1
ATOM 931 O O . ASN A 1 121 ? -14.080 -7.606 -0.697 1.00 98.19 121 ASN A O 1
ATOM 935 N N . ASP 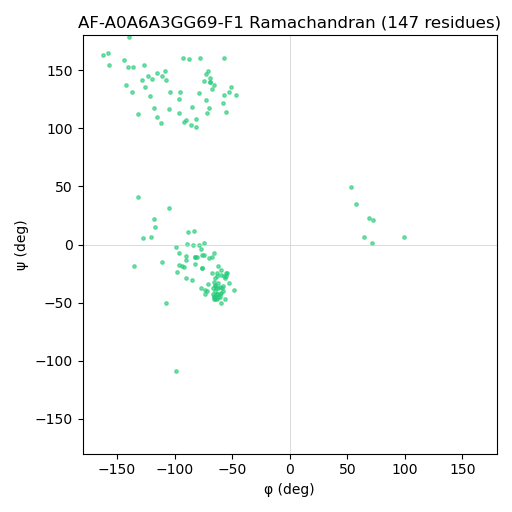A 1 122 ? -15.280 -7.424 1.177 1.00 95.50 122 ASP A N 1
ATOM 936 C CA . ASP A 1 122 ? -16.193 -8.530 0.872 1.00 95.50 122 ASP A CA 1
ATOM 937 C C . ASP A 1 122 ? -17.254 -8.189 -0.184 1.00 95.50 122 ASP A C 1
ATOM 939 O O . ASP A 1 122 ? -17.783 -9.101 -0.819 1.00 95.50 122 ASP A O 1
ATOM 943 N N . ALA A 1 123 ? -17.539 -6.905 -0.423 1.00 96.94 123 ALA A N 1
ATOM 944 C CA . ALA A 1 123 ? -18.440 -6.485 -1.493 1.00 96.94 123 ALA A CA 1
ATOM 945 C C . ALA A 1 123 ? -17.806 -6.666 -2.879 1.00 96.94 123 ALA A C 1
ATOM 947 O O . ALA A 1 123 ? -18.489 -7.097 -3.809 1.00 96.94 123 ALA A O 1
ATOM 948 N N . SER A 1 124 ? -16.513 -6.358 -3.022 1.00 96.25 124 SER A N 1
ATOM 949 C CA . SER A 1 124 ? -15.774 -6.544 -4.280 1.00 96.25 124 SER A CA 1
ATOM 950 C C . SER A 1 124 ? -15.045 -7.889 -4.370 1.00 96.25 124 SER A C 1
ATOM 952 O O . SER A 1 124 ? -14.705 -8.328 -5.468 1.00 96.25 124 SER A O 1
ATOM 954 N N . GLY A 1 125 ? -14.817 -8.564 -3.239 1.00 96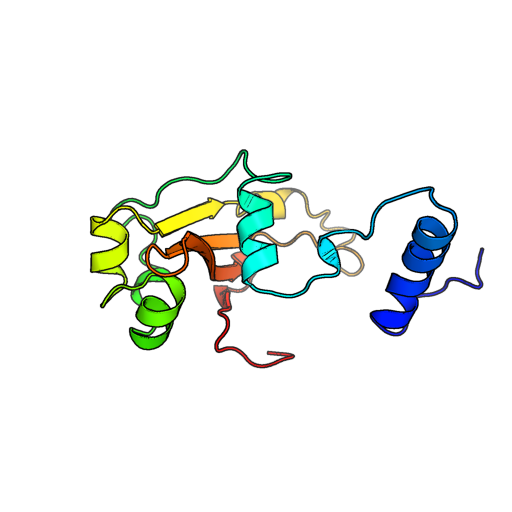.06 125 GLY A N 1
ATOM 955 C CA . GLY A 1 125 ? -14.012 -9.785 -3.159 1.00 96.06 125 GLY A CA 1
ATOM 956 C C . GLY A 1 125 ? -12.511 -9.534 -3.338 1.00 96.06 125 GLY A C 1
ATOM 957 O O . GLY A 1 125 ? -11.780 -10.452 -3.715 1.00 96.06 125 GLY A O 1
ATOM 958 N N . LEU A 1 126 ? -12.056 -8.299 -3.113 1.00 96.75 126 LEU A N 1
ATOM 959 C CA . LEU A 1 126 ? -10.678 -7.869 -3.338 1.00 96.75 126 LEU A CA 1
ATOM 960 C C . LEU A 1 126 ? -9.964 -7.581 -2.018 1.00 96.75 126 LEU A C 1
ATOM 962 O O . LEU A 1 126 ? -10.543 -7.044 -1.076 1.00 96.75 126 LEU A O 1
ATOM 966 N N . LEU A 1 127 ? -8.666 -7.881 -1.984 1.00 96.75 127 LEU A N 1
ATOM 967 C CA . LEU A 1 127 ? -7.769 -7.317 -0.984 1.00 96.75 127 LEU A CA 1
ATOM 968 C C . LEU A 1 127 ? -7.302 -5.960 -1.508 1.00 96.75 127 LEU A C 1
ATOM 970 O O . LEU A 1 127 ? -6.652 -5.924 -2.547 1.00 96.75 127 LEU A O 1
ATOM 974 N N . LEU A 1 128 ? -7.608 -4.876 -0.804 1.00 97.94 128 LEU A N 1
ATOM 975 C CA . LEU A 1 128 ? -7.271 -3.516 -1.221 1.00 97.94 128 LEU A CA 1
ATOM 976 C C . LEU A 1 128 ? -6.282 -2.859 -0.244 1.00 97.94 128 LEU A C 1
ATOM 978 O O . LEU A 1 128 ? -6.296 -3.189 0.945 1.00 97.94 128 LEU A O 1
ATOM 982 N N . PRO A 1 129 ? -5.381 -1.975 -0.705 1.00 97.50 129 PRO A N 1
ATOM 983 C CA . PRO A 1 129 ? -4.518 -1.197 0.174 1.00 97.50 129 PRO A CA 1
ATOM 984 C C . PRO A 1 129 ? -5.335 -0.214 1.015 1.00 97.50 129 PRO A C 1
ATOM 986 O O . PRO A 1 129 ? -6.233 0.458 0.524 1.00 97.50 129 PRO A O 1
ATOM 989 N N . LEU A 1 130 ? -4.994 -0.124 2.297 1.00 97.94 130 LEU A N 1
ATOM 990 C CA . LEU A 1 130 ? -5.644 0.779 3.241 1.00 97.94 130 LEU A CA 1
ATOM 991 C C . LEU A 1 130 ? -4.731 1.952 3.607 1.00 97.94 130 LEU A C 1
ATOM 993 O O . LEU A 1 130 ? -5.143 3.104 3.541 1.00 97.94 130 LEU A O 1
ATOM 997 N N . ALA A 1 131 ? -3.488 1.656 3.990 1.00 98.00 131 ALA A N 1
ATOM 998 C CA . ALA A 1 131 ? -2.506 2.663 4.373 1.00 98.00 131 ALA A CA 1
ATOM 999 C C . ALA A 1 131 ? -1.076 2.131 4.220 1.00 98.00 131 ALA A C 1
ATOM 1001 O O . ALA A 1 131 ? -0.829 0.928 4.329 1.00 98.00 131 ALA A O 1
ATOM 1002 N N . ILE A 1 132 ? -0.116 3.024 4.014 1.00 97.31 132 ILE A N 1
ATOM 1003 C CA . ILE A 1 132 ? 1.310 2.721 3.915 1.00 97.31 132 ILE A CA 1
ATOM 1004 C C . ILE A 1 132 ? 2.065 3.696 4.812 1.00 97.31 132 ILE A C 1
ATOM 1006 O O . ILE A 1 132 ? 2.148 4.883 4.519 1.00 97.31 132 ILE A O 1
ATOM 1010 N N . LYS A 1 133 ? 2.658 3.191 5.892 1.00 96.06 133 LYS A N 1
ATOM 1011 C CA . LYS A 1 133 ? 3.485 3.988 6.797 1.00 96.06 133 LYS A CA 1
ATOM 1012 C C . LYS A 1 133 ? 4.957 3.848 6.449 1.00 96.06 133 LYS A C 1
ATOM 1014 O O . LYS A 1 133 ? 5.480 2.732 6.440 1.00 96.06 133 LYS A O 1
ATOM 1019 N N . ILE A 1 134 ? 5.632 4.970 6.225 1.00 93.94 134 ILE A N 1
ATOM 1020 C CA . ILE A 1 134 ? 7.093 5.038 6.156 1.00 93.94 134 ILE A CA 1
ATOM 1021 C C . ILE A 1 134 ? 7.594 5.323 7.572 1.00 93.94 134 ILE A C 1
ATOM 1023 O O . ILE A 1 134 ? 7.421 6.414 8.110 1.00 93.94 134 ILE A O 1
ATOM 1027 N N . VAL A 1 135 ? 8.183 4.312 8.206 1.00 92.25 135 VAL A N 1
ATOM 1028 C CA . VAL A 1 135 ? 8.475 4.334 9.645 1.00 92.25 135 VAL A CA 1
ATOM 1029 C C . VAL A 1 135 ? 9.502 5.413 9.998 1.00 92.25 135 VAL A C 1
ATOM 1031 O O . VAL A 1 135 ? 9.315 6.106 10.993 1.00 92.25 135 VAL A O 1
ATOM 1034 N N . ASP A 1 136 ? 10.531 5.610 9.169 1.00 87.81 136 ASP A N 1
ATOM 1035 C CA . ASP A 1 136 ? 11.581 6.610 9.415 1.00 87.81 136 ASP A CA 1
ATOM 1036 C C . ASP A 1 136 ? 11.084 8.060 9.367 1.00 87.81 136 ASP A C 1
ATOM 1038 O O . ASP A 1 136 ? 11.626 8.924 10.056 1.00 87.81 136 ASP A O 1
ATOM 1042 N N . THR A 1 137 ? 10.078 8.348 8.540 1.00 89.69 137 THR A N 1
ATOM 1043 C CA . THR A 1 137 ? 9.544 9.708 8.370 1.00 89.69 137 THR A CA 1
ATOM 1044 C C . THR A 1 137 ? 8.319 9.961 9.242 1.00 89.69 137 THR A C 1
ATOM 1046 O O . THR A 1 137 ? 7.945 11.112 9.452 1.00 89.69 137 THR A O 1
ATOM 1049 N N . GLY A 1 138 ? 7.681 8.896 9.736 1.00 91.25 138 GLY A N 1
ATOM 1050 C CA . GLY A 1 138 ? 6.397 8.957 10.429 1.00 91.25 138 GLY A CA 1
ATOM 1051 C C . GLY A 1 138 ? 5.213 9.262 9.506 1.00 91.25 138 GLY A C 1
ATOM 1052 O O . GLY A 1 138 ? 4.087 9.341 9.991 1.00 91.25 138 GLY A O 1
ATOM 1053 N N . LEU A 1 139 ? 5.447 9.414 8.198 1.00 93.50 139 LEU A N 1
ATOM 1054 C CA . LEU A 1 139 ? 4.401 9.694 7.221 1.00 93.50 139 LEU A CA 1
ATOM 1055 C C . LEU A 1 139 ? 3.573 8.442 6.953 1.00 93.50 139 LEU A C 1
ATOM 1057 O O . LEU A 1 139 ? 4.107 7.332 6.847 1.00 93.50 139 LEU A O 1
ATOM 1061 N N . THR A 1 140 ? 2.270 8.648 6.814 1.00 95.88 140 THR A N 1
ATOM 1062 C CA . THR A 1 140 ? 1.323 7.623 6.387 1.00 95.88 140 THR A CA 1
ATOM 1063 C C . THR A 1 140 ? 0.639 8.105 5.126 1.00 95.88 140 THR A C 1
ATOM 1065 O O . THR A 1 140 ? 0.097 9.201 5.117 1.00 95.88 140 THR A O 1
ATOM 1068 N N . TYR A 1 141 ? 0.672 7.258 4.107 1.00 96.69 141 TYR A N 1
ATOM 1069 C CA . TYR A 1 141 ? 0.031 7.465 2.821 1.00 96.69 141 TYR A CA 1
ATOM 1070 C C . TYR A 1 141 ? -1.175 6.547 2.676 1.00 96.69 141 TYR A C 1
ATOM 1072 O O . TYR A 1 141 ? -1.198 5.423 3.182 1.00 96.69 141 TYR A O 1
ATOM 1080 N N . THR A 1 142 ? -2.155 7.020 1.939 1.00 96.50 142 THR A N 1
ATOM 1081 C CA . THR A 1 142 ? -3.427 6.400 1.602 1.00 96.50 142 THR A CA 1
ATOM 1082 C C . THR A 1 142 ? -3.725 6.703 0.133 1.00 96.50 142 THR A C 1
ATOM 1084 O O . THR A 1 142 ? -2.969 7.398 -0.541 1.00 96.50 142 THR A O 1
ATOM 1087 N N . LYS A 1 143 ? -4.843 6.197 -0.386 1.00 94.25 143 LYS A N 1
ATOM 1088 C CA . LYS A 1 143 ? -5.303 6.565 -1.733 1.00 94.25 143 LYS A CA 1
ATOM 1089 C C . LYS A 1 143 ? -5.912 7.971 -1.825 1.00 94.25 143 LYS A C 1
ATOM 1091 O O . LYS A 1 143 ? -6.273 8.391 -2.920 1.00 94.25 143 LYS A O 1
ATOM 1096 N N . GLU A 1 144 ? -6.139 8.635 -0.689 1.00 92.94 144 GLU A N 1
ATOM 1097 C CA . GLU A 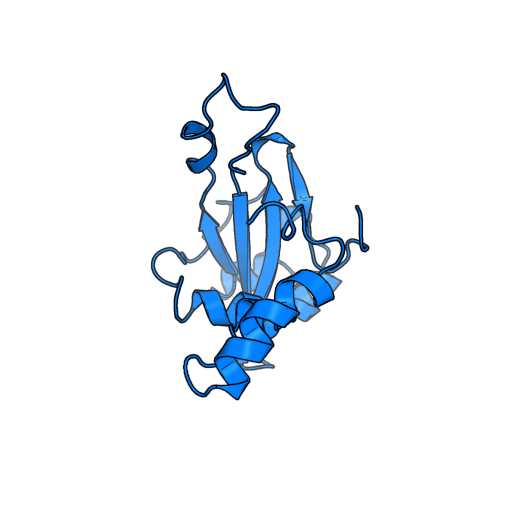1 144 ? -6.683 9.998 -0.656 1.00 92.94 144 GLU A CA 1
ATOM 1098 C C . GLU A 1 144 ? -5.586 11.051 -0.875 1.00 92.94 144 GLU A C 1
ATOM 1100 O O . GLU A 1 144 ? -5.904 12.192 -1.213 1.00 92.94 144 GLU A O 1
ATOM 1105 N N . ASP A 1 145 ? -4.315 10.668 -0.720 1.00 93.94 145 ASP A N 1
ATOM 1106 C CA .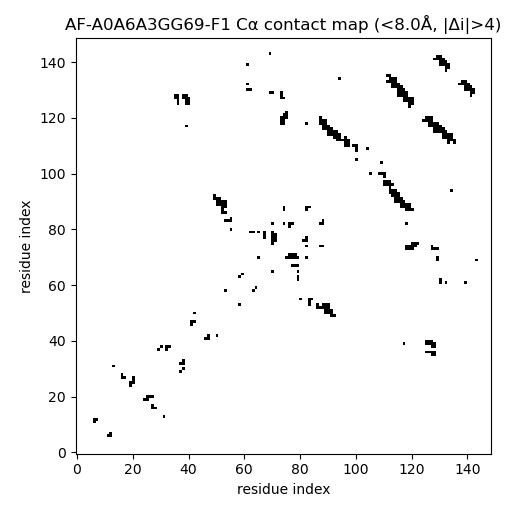 ASP A 1 145 ? -3.161 11.520 -1.002 1.00 93.94 145 ASP A CA 1
ATOM 1107 C C . ASP A 1 145 ? -3.011 11.765 -2.509 1.00 93.94 145 ASP A C 1
ATOM 1109 O O . ASP A 1 145 ? -3.281 10.888 -3.337 1.00 93.94 145 ASP A O 1
ATOM 1113 N N . SER A 1 146 ? -2.587 12.974 -2.879 1.00 88.88 146 SER A N 1
ATOM 1114 C CA . SER A 1 146 ? -2.435 13.352 -4.284 1.00 88.88 146 SER A CA 1
ATOM 1115 C C . SER A 1 146 ? -1.062 12.987 -4.853 1.00 88.88 146 SER A C 1
ATOM 1117 O O . SER A 1 146 ? -0.078 12.802 -4.135 1.00 88.88 146 SER A O 1
ATOM 1119 N N . ASP A 1 147 ? -0.983 12.897 -6.184 1.00 82.38 147 ASP A N 1
ATOM 1120 C CA . ASP A 1 147 ? 0.270 12.617 -6.883 1.00 82.38 147 ASP A CA 1
ATOM 1121 C C . ASP A 1 147 ? 1.361 13.640 -6.506 1.00 82.38 147 ASP A C 1
ATOM 1123 O O . ASP A 1 147 ? 1.296 14.813 -6.883 1.00 82.38 147 ASP A O 1
ATOM 1127 N N . GLY A 1 148 ? 2.415 13.172 -5.832 1.00 73.44 148 GLY A N 1
ATOM 1128 C CA . GLY A 1 148 ? 3.595 13.975 -5.489 1.00 73.44 148 GLY A CA 1
ATOM 1129 C C . GLY A 1 148 ? 3.639 14.530 -4.062 1.00 73.44 148 GLY A C 1
ATOM 1130 O O . GLY A 1 148 ? 4.564 15.294 -3.770 1.00 73.44 148 GLY A O 1
ATOM 1131 N N . GLU A 1 149 ? 2.692 14.149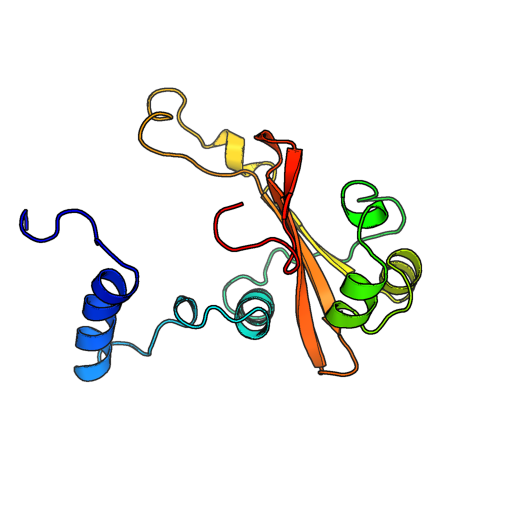 -3.202 1.00 53.78 149 GLU A N 1
ATOM 1132 C CA . GLU A 1 149 ? 2.738 14.362 -1.743 1.00 53.78 149 GLU A CA 1
ATOM 1133 C C . GLU A 1 149 ? 3.570 13.298 -1.001 1.00 53.78 149 GLU A C 1
ATOM 1135 O O . GLU A 1 149 ? 3.770 12.183 -1.536 1.00 53.78 149 GLU A O 1
#

InterPro domains:
  IPR036226 Lipoxigenase, C-terminal domain superfamily [SSF48484] (25-134)

Sequence (149 aa):
LQALGPYKSLESFKAGYDALESAGLIDTPQAFDNSDENFGAMRLGIRGYKLKLVNSREWSDPLDSLCDSLVLEQCNESSIDAAISNHKVFVQDFSTLGQYTDSNTTTSKYAPNVVGFFCNNDASGLLLPLAIKIVDTGLTYTKEDSDGE

pLDDT: mean 89.41, std 11.07, range [42.53, 98.25]

Solvent-accessible surface area (backbone atoms only — not comparable to full-atom values): 8768 Å² total; per-residue (Å²): 121,82,90,68,60,79,68,88,44,72,65,64,54,44,51,63,54,52,56,36,32,77,68,71,74,47,76,81,62,69,86,75,50,85,46,54,60,52,58,26,47,40,44,73,55,94,59,32,92,54,68,38,78,45,58,89,82,74,49,52,79,68,53,73,72,59,54,44,68,59,31,30,73,34,32,66,27,83,30,59,68,54,27,36,76,69,67,27,31,29,35,37,81,36,58,72,46,37,77,73,47,56,82,91,39,58,95,80,49,83,48,76,17,32,36,38,31,31,16,47,13,74,86,80,73,41,43,22,62,56,37,39,33,38,61,89,77,70,47,72,46,47,89,86,61,60,98,90,116

Radius of gyration: 17.93 Å; Cα contacts (8 Å, |Δi|>4): 206; chains: 1; bounding box: 46×29×48 Å

Nearest PDB structures (foldseek):
  4g33-assembly1_A  TM=6.267E-01  e=8.321E-06  Pseudomonas aeruginosa
  7brj-assembly1_B  TM=6.968E-01  e=1.542E+00  Rattus norvegicus
  3a3k-assembly2_B  TM=6.853E-01  e=2.002E+00  Rattus norvegicus
  8tga-assembly1_B  TM=6.865E-01  e=2.434E+00  Homo sapiens
  1t34-assembly1_B  TM=6.737E-01  e=5.683E+00  Rattus norvegicus

Organism: NCBI:txid129364

Foldseek 3Di:
DVVCPPQPDPVSVCVVVVVCVVVVNDPRDLVVPPDQQSVQVCCVPPNVPQKDFDAPPPPCVPQVVADQVLCCVFAVDRGSNRQSVVRFKIKRFQQVVQVVDDPVCVVPDGDFGKMWMWGQHPVVRTIGTRWIARPVVRDIDGPVDDPPD